Protein AF-A0A9P3U9R2-F1 (afdb_monomer)

Structure (mmCIF, N/CA/C/O backbone):
data_AF-A0A9P3U9R2-F1
#
_entry.id   AF-A0A9P3U9R2-F1
#
loop_
_atom_site.group_PDB
_atom_site.id
_atom_site.type_symbol
_atom_site.label_atom_id
_atom_site.label_alt_id
_atom_site.label_comp_id
_atom_site.label_asym_id
_atom_site.label_entity_id
_atom_site.label_seq_id
_atom_site.pdbx_PDB_ins_code
_atom_site.Cartn_x
_atom_site.Cartn_y
_atom_site.Cartn_z
_atom_site.occupancy
_atom_site.B_iso_or_equiv
_atom_site.auth_seq_id
_atom_site.auth_comp_id
_atom_site.auth_asym_id
_atom_site.auth_atom_id
_atom_site.pdbx_PDB_model_num
ATOM 1 N N . MET A 1 1 ? 17.833 5.997 -4.198 1.00 39.06 1 MET A N 1
ATOM 2 C CA . MET A 1 1 ? 18.531 4.736 -3.902 1.00 39.06 1 MET A CA 1
ATOM 3 C C . MET A 1 1 ? 17.510 3.962 -3.101 1.00 39.06 1 MET A C 1
ATOM 5 O O . MET A 1 1 ? 17.299 4.318 -1.945 1.00 39.06 1 MET A O 1
ATOM 9 N N . GLY A 1 2 ? 16.739 3.111 -3.784 1.00 45.84 2 GLY A N 1
ATOM 10 C CA . GLY A 1 2 ? 15.852 2.157 -3.125 1.00 45.84 2 GLY A CA 1
ATOM 11 C C . GLY A 1 2 ? 16.730 1.261 -2.265 1.00 45.84 2 GLY A C 1
ATOM 12 O O . GLY A 1 2 ? 17.832 0.895 -2.674 1.00 45.84 2 GLY A O 1
ATOM 13 N N . GLU A 1 3 ? 16.329 1.060 -1.022 1.00 53.34 3 GLU A N 1
ATOM 14 C CA . GLU A 1 3 ? 16.999 0.107 -0.145 1.00 53.34 3 GLU A CA 1
ATOM 15 C C . GLU A 1 3 ? 15.992 -1.016 -0.020 1.00 53.34 3 GLU A C 1
ATOM 17 O O . GLU A 1 3 ? 15.034 -0.827 0.722 1.00 53.34 3 GLU A O 1
ATOM 22 N N . ASP A 1 4 ? 16.189 -2.098 -0.764 1.00 48.97 4 ASP A N 1
ATOM 23 C CA . ASP A 1 4 ? 15.290 -3.243 -0.739 1.00 48.97 4 ASP A CA 1
ATOM 24 C C . ASP A 1 4 ? 15.908 -4.342 0.160 1.00 48.97 4 ASP A C 1
ATOM 26 O O . ASP A 1 4 ? 17.110 -4.634 0.107 1.00 48.97 4 ASP A O 1
ATOM 30 N N . ILE A 1 5 ? 15.117 -4.851 1.113 1.00 52.81 5 ILE A N 1
ATOM 31 C CA . ILE A 1 5 ? 15.446 -5.857 2.163 1.00 52.81 5 ILE A CA 1
ATOM 32 C C . ILE A 1 5 ? 16.443 -5.445 3.274 1.00 52.81 5 ILE A C 1
ATOM 34 O O . ILE A 1 5 ? 16.771 -6.233 4.175 1.00 52.81 5 ILE A O 1
ATOM 38 N N . ALA A 1 6 ? 16.828 -4.177 3.399 1.00 36.84 6 ALA A N 1
ATOM 39 C CA . ALA A 1 6 ? 17.221 -3.726 4.732 1.00 36.84 6 ALA A CA 1
ATOM 40 C C . ALA A 1 6 ? 15.941 -3.655 5.575 1.00 36.84 6 ALA A C 1
ATOM 42 O O . ALA A 1 6 ? 15.067 -2.849 5.287 1.00 36.84 6 ALA A O 1
ATOM 43 N N . LEU A 1 7 ? 15.840 -4.429 6.661 1.00 45.97 7 LEU A N 1
ATOM 44 C CA . LEU A 1 7 ? 14.923 -4.160 7.780 1.00 45.97 7 LEU A CA 1
ATOM 45 C C . LEU A 1 7 ? 15.271 -2.803 8.445 1.00 45.97 7 LEU A C 1
ATOM 47 O O . LEU A 1 7 ? 15.497 -2.706 9.651 1.00 45.97 7 LEU A O 1
ATOM 51 N N . GLY A 1 8 ? 15.360 -1.734 7.656 1.00 38.16 8 GLY A N 1
ATOM 52 C CA . GLY A 1 8 ? 15.330 -0.350 8.061 1.00 38.16 8 GLY A CA 1
ATOM 53 C C . GLY A 1 8 ? 13.891 -0.054 8.421 1.00 38.16 8 GLY A C 1
ATOM 54 O O . GLY A 1 8 ? 13.134 0.472 7.623 1.00 38.16 8 GLY A O 1
ATOM 55 N N . PHE A 1 9 ? 13.545 -0.453 9.636 1.00 40.50 9 PHE A N 1
ATOM 56 C CA . PHE A 1 9 ? 12.264 -0.426 10.339 1.00 40.50 9 PHE A CA 1
ATOM 57 C C . PHE A 1 9 ? 11.358 0.822 10.149 1.00 40.50 9 PHE A C 1
ATOM 59 O O . PHE A 1 9 ? 10.288 0.872 10.741 1.00 40.50 9 PHE A O 1
ATOM 66 N N . ILE A 1 10 ? 11.763 1.872 9.423 1.00 48.00 10 ILE A N 1
ATOM 67 C CA . ILE A 1 10 ? 11.146 3.204 9.417 1.00 48.00 10 ILE A CA 1
ATOM 68 C C . ILE A 1 10 ? 11.494 3.943 8.101 1.00 48.00 10 ILE A C 1
ATOM 70 O O . ILE A 1 10 ? 12.307 4.866 8.110 1.00 48.00 10 ILE A O 1
ATOM 74 N N . ARG A 1 11 ? 10.903 3.582 6.955 1.00 42.94 11 ARG A N 1
ATOM 75 C CA . ARG A 1 11 ? 10.823 4.504 5.791 1.00 42.94 11 ARG A CA 1
ATOM 76 C C . ARG A 1 11 ? 9.403 4.904 5.387 1.00 42.94 11 ARG A C 1
ATOM 78 O O . ARG A 1 11 ? 9.250 5.836 4.612 1.00 42.94 11 ARG A O 1
ATOM 85 N N . HIS A 1 12 ? 8.390 4.335 6.041 1.00 47.28 12 HIS A N 1
ATOM 86 C CA . HIS A 1 12 ? 6.981 4.744 5.915 1.00 47.28 12 HIS A CA 1
ATOM 87 C C . HIS A 1 12 ? 6.347 5.160 7.248 1.00 47.28 12 HIS A C 1
ATOM 89 O O . HIS A 1 12 ? 5.132 5.304 7.349 1.00 47.28 12 HIS A O 1
ATOM 95 N N . HIS A 1 13 ? 7.156 5.434 8.277 1.00 44.00 13 HIS A N 1
ATOM 96 C CA . HIS A 1 13 ? 6.682 6.070 9.520 1.00 44.00 13 HIS A CA 1
ATOM 97 C C . HIS A 1 13 ? 6.033 7.446 9.275 1.00 44.00 13 HIS A C 1
ATOM 99 O O . HIS A 1 13 ? 5.300 7.966 10.117 1.00 44.00 13 HIS A O 1
ATOM 105 N N . ASP A 1 14 ? 6.231 8.006 8.084 1.00 49.09 14 ASP A N 1
ATOM 106 C CA . ASP A 1 14 ? 5.531 9.188 7.601 1.00 49.09 14 ASP A CA 1
ATOM 107 C C . ASP A 1 14 ? 4.019 8.967 7.460 1.00 49.09 14 ASP A C 1
ATOM 109 O O . ASP A 1 14 ? 3.276 9.944 7.461 1.00 49.09 14 ASP A O 1
ATOM 113 N N . LEU A 1 15 ? 3.523 7.723 7.420 1.00 51.19 15 LEU A N 1
ATOM 114 C CA . LEU A 1 15 ? 2.085 7.444 7.404 1.00 51.19 15 LEU A CA 1
ATOM 115 C C . LEU A 1 15 ? 1.389 7.928 8.687 1.00 51.19 15 LEU A C 1
ATOM 117 O O . LEU A 1 15 ? 0.313 8.513 8.590 1.00 51.19 15 LEU A O 1
ATOM 121 N N . CYS A 1 16 ? 2.032 7.816 9.858 1.00 53.75 16 CYS A N 1
ATOM 122 C CA . CYS A 1 16 ? 1.498 8.381 11.107 1.00 53.75 16 CYS A CA 1
ATOM 123 C C . CYS A 1 16 ? 1.478 9.923 11.072 1.00 53.75 16 CYS A C 1
ATOM 125 O O . CYS A 1 16 ? 0.570 10.554 11.603 1.00 53.75 16 CYS A O 1
ATOM 127 N N . CYS A 1 17 ? 2.459 10.548 10.409 1.00 52.47 17 CYS A N 1
ATOM 128 C CA . CYS A 1 17 ? 2.532 12.006 10.272 1.00 52.47 17 CYS A CA 1
ATOM 129 C C . CYS A 1 17 ? 1.585 12.555 9.185 1.00 52.47 17 CYS A C 1
ATOM 131 O O . CYS A 1 17 ? 1.119 13.689 9.291 1.00 52.47 17 CYS A O 1
ATOM 133 N N . LYS A 1 18 ? 1.289 11.759 8.150 1.00 50.59 18 LYS A N 1
ATOM 134 C CA . LYS A 1 18 ? 0.509 12.156 6.968 1.00 50.59 18 LYS A CA 1
ATOM 135 C C . LYS A 1 18 ? -0.987 11.855 7.098 1.00 50.59 18 LYS A C 1
ATOM 137 O O . LYS A 1 18 ? -1.782 12.645 6.597 1.00 50.59 18 LYS A O 1
ATOM 142 N N . TYR A 1 19 ? -1.366 10.769 7.777 1.00 51.62 19 TYR A N 1
ATOM 143 C CA . TYR A 1 19 ? -2.766 10.342 7.940 1.00 51.62 19 TYR A CA 1
ATOM 144 C C . TYR A 1 19 ? -3.309 10.498 9.376 1.00 51.62 19 TYR A C 1
ATOM 146 O O . TYR A 1 19 ? -4.495 10.281 9.606 1.00 51.62 19 TYR A O 1
ATOM 154 N N . GLY A 1 20 ? -2.485 10.978 10.317 1.00 54.88 20 GLY A N 1
ATOM 155 C CA . GLY A 1 20 ? -2.878 11.239 11.705 1.00 54.88 20 GLY A CA 1
ATOM 156 C C . GLY A 1 20 ? -2.807 10.005 12.610 1.00 54.88 20 GLY A C 1
ATOM 157 O O . GLY A 1 20 ? -2.472 8.906 12.175 1.00 54.88 20 GLY A O 1
ATOM 158 N N . ASP A 1 21 ? -3.128 10.194 13.893 1.00 59.56 21 ASP A N 1
ATOM 159 C CA . ASP A 1 21 ? -3.083 9.132 14.915 1.00 59.56 21 ASP A CA 1
ATOM 160 C C . ASP A 1 21 ? -4.250 8.126 14.795 1.00 59.56 21 ASP A C 1
ATOM 162 O O . ASP A 1 21 ? -4.319 7.145 15.541 1.00 59.56 21 ASP A O 1
ATOM 166 N N . HIS A 1 22 ? -5.179 8.362 13.863 1.00 73.00 22 HIS A N 1
ATOM 167 C CA . HIS A 1 22 ? -6.386 7.564 13.676 1.00 73.00 22 HIS A CA 1
ATOM 168 C C . HIS A 1 22 ? -6.174 6.552 12.559 1.00 73.00 22 HIS A C 1
ATOM 170 O O . HIS A 1 22 ? -5.893 6.896 11.414 1.00 73.00 22 HIS A O 1
ATOM 176 N N . SER A 1 23 ? -6.300 5.283 12.916 1.00 77.00 23 SER A N 1
ATOM 177 C CA . SER A 1 23 ? -6.051 4.159 12.023 1.00 77.00 23 SER A CA 1
ATOM 178 C C . SER A 1 23 ? -7.174 3.141 12.163 1.00 77.00 23 SER A C 1
ATOM 180 O O . SER A 1 23 ? -7.787 3.073 13.237 1.00 77.00 23 SER A O 1
ATOM 182 N N . PRO A 1 24 ? -7.459 2.352 11.116 1.00 81.38 24 PRO A N 1
ATOM 183 C CA . PRO A 1 24 ? -8.604 1.455 11.129 1.00 81.38 24 PRO A CA 1
ATOM 184 C C . PRO A 1 24 ? -8.628 0.452 12.288 1.00 81.38 24 PRO A C 1
ATOM 186 O O . PRO A 1 24 ? -9.710 0.062 12.725 1.00 81.38 24 PRO A O 1
ATOM 189 N N . ASN A 1 25 ? -7.459 0.062 12.808 1.00 84.19 25 ASN A N 1
ATOM 190 C CA . ASN A 1 25 ? -7.339 -0.905 13.901 1.00 84.19 25 ASN A CA 1
ATOM 191 C C . ASN A 1 25 ? -6.793 -0.282 15.201 1.00 84.19 25 ASN A C 1
ATOM 193 O O . ASN A 1 25 ? -6.426 -1.003 16.130 1.00 84.19 25 ASN A O 1
ATOM 197 N N . GLY A 1 26 ? -6.725 1.053 15.290 1.00 79.69 26 GLY A N 1
ATOM 198 C CA . GLY A 1 26 ? -6.237 1.771 16.475 1.00 79.69 26 GLY A CA 1
ATOM 199 C C . GLY A 1 26 ? -4.737 1.599 16.750 1.00 79.69 26 GLY A C 1
ATOM 200 O O . GLY A 1 26 ? -4.266 1.915 17.843 1.00 79.69 26 GLY A O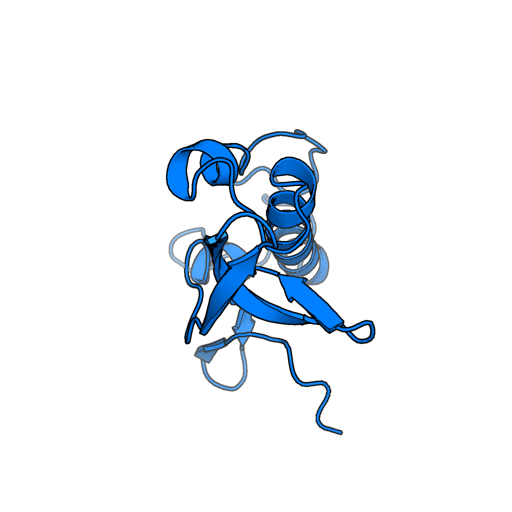 1
ATOM 201 N N . MET A 1 27 ? -3.978 1.088 15.777 1.00 80.69 27 MET A N 1
ATOM 202 C CA . MET A 1 27 ? -2.537 0.853 15.864 1.00 80.69 27 MET A CA 1
ATOM 203 C C . MET A 1 27 ? -1.843 1.429 14.620 1.00 80.69 27 MET A C 1
ATOM 205 O O . MET A 1 27 ? -1.414 0.666 13.752 1.00 80.69 27 MET A O 1
ATOM 209 N N . PRO A 1 28 ? -1.672 2.762 14.524 1.00 76.25 28 PRO A N 1
ATOM 210 C CA . PRO A 1 28 ? -1.235 3.420 13.288 1.00 76.25 28 PRO A CA 1
ATOM 211 C C . PRO A 1 28 ? 0.128 2.929 12.790 1.00 76.25 28 PRO A C 1
ATOM 213 O O . PRO A 1 28 ? 0.339 2.785 11.587 1.00 76.25 28 PRO A O 1
ATOM 216 N N . GLY A 1 29 ? 1.046 2.598 13.703 1.00 74.94 29 GLY A N 1
ATOM 217 C CA . GLY A 1 29 ? 2.339 2.006 13.351 1.00 74.94 29 GLY A CA 1
ATOM 218 C C . GLY A 1 29 ? 2.228 0.625 12.696 1.00 74.94 29 GLY A C 1
ATOM 219 O O . GLY A 1 29 ? 2.979 0.326 11.781 1.00 74.94 29 GLY A O 1
ATOM 220 N N . ILE A 1 30 ? 1.284 -0.213 13.126 1.00 78.94 30 ILE A N 1
ATOM 221 C CA . ILE A 1 30 ? 1.097 -1.551 12.546 1.00 78.94 30 ILE A CA 1
ATOM 222 C C . ILE A 1 30 ? 0.319 -1.455 11.232 1.00 78.94 30 ILE A C 1
ATOM 224 O O . ILE A 1 30 ? 0.710 -2.077 10.247 1.00 78.94 30 ILE A O 1
ATOM 228 N N . ASP A 1 31 ? -0.729 -0.632 11.195 1.00 79.94 31 ASP A N 1
ATOM 229 C CA . ASP A 1 31 ? -1.557 -0.447 10.000 1.00 79.94 31 ASP A CA 1
ATOM 230 C C . ASP A 1 31 ? -0.737 0.116 8.828 1.00 79.94 31 ASP A C 1
ATOM 232 O O . ASP A 1 31 ? -0.901 -0.318 7.690 1.00 79.94 31 ASP A O 1
ATOM 236 N N . SER A 1 32 ? 0.213 1.013 9.114 1.00 76.25 32 SER A N 1
ATOM 237 C CA . SER A 1 32 ? 1.165 1.535 8.123 1.00 76.25 32 SER A CA 1
ATOM 238 C C . SER A 1 32 ? 2.189 0.501 7.657 1.00 76.25 32 SER A C 1
ATOM 240 O O . SER A 1 32 ? 2.480 0.423 6.463 1.00 76.25 32 SER A O 1
ATOM 242 N N . MET A 1 33 ? 2.704 -0.328 8.571 1.00 80.00 33 MET A N 1
ATOM 243 C CA . MET A 1 33 ? 3.674 -1.372 8.231 1.00 80.00 33 MET A CA 1
ATOM 244 C C . MET A 1 33 ? 3.124 -2.389 7.233 1.00 80.00 33 MET A C 1
ATOM 246 O O . MET A 1 33 ? 3.899 -2.929 6.452 1.00 80.00 33 MET A O 1
ATOM 250 N N . ILE A 1 34 ? 1.817 -2.660 7.235 1.00 83.81 34 ILE A N 1
ATOM 251 C CA . ILE A 1 34 ? 1.219 -3.631 6.309 1.00 83.81 34 ILE A CA 1
ATOM 252 C C . ILE A 1 34 ? 1.380 -3.175 4.857 1.00 83.81 34 ILE A C 1
ATOM 254 O O . ILE A 1 34 ? 1.761 -3.985 4.014 1.00 83.81 34 ILE A O 1
ATOM 258 N N . SER A 1 35 ? 1.166 -1.885 4.579 1.00 81.75 35 SER A N 1
ATOM 259 C CA . SER A 1 35 ? 1.400 -1.319 3.247 1.00 81.75 35 SER A CA 1
ATOM 260 C C . SER A 1 35 ? 2.862 -1.464 2.832 1.00 81.75 35 SER A C 1
ATOM 262 O O . SER A 1 35 ? 3.147 -1.938 1.738 1.00 81.75 35 SER A O 1
ATOM 264 N N . THR A 1 36 ? 3.789 -1.103 3.721 1.00 81.19 36 THR A N 1
ATOM 265 C CA . THR A 1 36 ? 5.230 -1.177 3.448 1.00 81.19 36 THR A CA 1
ATOM 266 C C . THR A 1 36 ? 5.687 -2.609 3.227 1.00 81.19 36 THR A C 1
ATOM 268 O O . THR A 1 36 ? 6.372 -2.894 2.263 1.00 81.19 36 THR A O 1
ATOM 271 N N . ILE A 1 37 ? 5.267 -3.553 4.068 1.00 82.50 37 ILE A N 1
ATOM 272 C CA . ILE A 1 37 ? 5.619 -4.964 3.885 1.00 82.50 37 ILE A CA 1
ATOM 273 C C . ILE A 1 37 ? 5.073 -5.482 2.547 1.00 82.50 37 ILE A C 1
ATOM 275 O O . ILE A 1 37 ? 5.758 -6.241 1.870 1.00 82.50 37 ILE A O 1
ATOM 279 N N . GLY A 1 38 ? 3.863 -5.070 2.151 1.00 82.88 38 GLY A N 1
ATOM 280 C CA . GLY A 1 38 ? 3.293 -5.421 0.849 1.00 82.88 38 GLY A CA 1
ATOM 281 C C . GLY A 1 38 ? 4.114 -4.900 -0.333 1.00 82.88 38 GLY A C 1
ATOM 282 O O . GLY A 1 38 ? 4.317 -5.645 -1.290 1.00 82.88 38 GLY A O 1
ATOM 283 N N . HIS A 1 39 ? 4.605 -3.663 -0.236 1.00 83.81 39 HIS A N 1
ATOM 284 C CA . HIS A 1 39 ? 5.498 -3.036 -1.212 1.00 83.81 39 HIS A CA 1
ATOM 285 C C . HIS A 1 39 ? 6.801 -3.833 -1.363 1.00 83.81 39 HIS A C 1
ATOM 287 O O . HIS A 1 39 ? 7.077 -4.380 -2.424 1.00 83.81 39 HIS A O 1
ATOM 293 N N . GLU A 1 40 ? 7.533 -4.021 -0.269 1.00 80.75 40 GLU A N 1
ATOM 294 C CA . GLU A 1 40 ? 8.861 -4.654 -0.280 1.00 80.75 40 GLU A CA 1
ATOM 295 C C . GLU A 1 40 ? 8.776 -6.143 -0.677 1.00 80.75 40 GLU A C 1
ATOM 297 O O . GLU A 1 40 ? 9.662 -6.689 -1.326 1.00 80.75 40 GLU A O 1
ATOM 302 N N . ILE A 1 41 ? 7.679 -6.841 -0.340 1.00 81.94 41 ILE A N 1
ATOM 303 C CA . ILE A 1 41 ? 7.452 -8.214 -0.825 1.00 81.94 41 ILE A CA 1
ATOM 304 C C . ILE A 1 41 ? 7.288 -8.241 -2.349 1.00 81.94 41 ILE A C 1
ATOM 306 O O . ILE A 1 41 ? 7.722 -9.205 -2.984 1.00 81.94 41 ILE A O 1
ATOM 310 N N . ALA A 1 42 ? 6.638 -7.235 -2.940 1.00 79.50 42 ALA A N 1
ATOM 311 C CA . ALA A 1 42 ? 6.438 -7.180 -4.382 1.00 79.50 42 ALA A CA 1
ATOM 312 C C . ALA A 1 42 ? 7.759 -6.943 -5.131 1.00 79.50 42 ALA A C 1
ATOM 314 O O . ALA A 1 42 ? 7.955 -7.564 -6.180 1.00 79.50 42 ALA A O 1
ATOM 315 N N . GLU A 1 43 ? 8.663 -6.136 -4.579 1.00 77.38 43 GLU A N 1
ATOM 316 C CA . GLU A 1 43 ? 10.004 -5.886 -5.131 1.00 77.38 43 GLU A CA 1
ATOM 317 C C . GLU A 1 43 ? 10.883 -7.133 -4.991 1.00 77.38 43 GLU A C 1
ATOM 319 O O . GLU A 1 43 ? 11.287 -7.731 -6.000 1.00 77.38 43 GLU A O 1
ATOM 324 N N . ALA A 1 44 ? 10.971 -7.672 -3.770 1.00 77.50 44 ALA A N 1
ATOM 325 C CA . ALA A 1 44 ? 11.701 -8.898 -3.459 1.00 77.50 44 ALA A CA 1
ATOM 326 C C . ALA A 1 44 ? 11.252 -10.125 -4.274 1.00 77.50 44 ALA A C 1
ATOM 328 O O . ALA A 1 44 ? 12.051 -11.030 -4.538 1.00 77.50 44 ALA A O 1
ATOM 329 N N . ALA A 1 45 ? 9.972 -10.203 -4.659 1.00 78.69 45 ALA A N 1
ATOM 330 C CA . ALA A 1 45 ? 9.453 -11.289 -5.488 1.00 78.69 45 ALA A CA 1
ATOM 331 C C . ALA A 1 45 ? 9.988 -11.254 -6.929 1.00 78.69 45 ALA A C 1
ATOM 333 O O . ALA A 1 45 ? 10.000 -12.296 -7.593 1.00 78.69 45 ALA A O 1
ATOM 334 N N . THR A 1 46 ? 10.404 -10.084 -7.419 1.00 71.88 46 THR A N 1
ATOM 335 C CA . THR A 1 46 ? 10.972 -9.932 -8.764 1.00 71.88 46 THR A CA 1
ATOM 336 C C . THR A 1 46 ? 12.482 -10.117 -8.763 1.00 71.88 46 THR A C 1
ATOM 338 O O . THR A 1 46 ? 12.979 -10.937 -9.537 1.00 71.88 46 THR A O 1
ATOM 341 N N . ASP A 1 47 ? 13.192 -9.428 -7.873 1.00 65.81 47 ASP A N 1
ATOM 342 C CA . ASP A 1 47 ? 14.605 -9.638 -7.568 1.00 65.81 47 ASP A CA 1
ATOM 343 C C . ASP A 1 47 ? 14.946 -8.848 -6.289 1.00 65.81 47 ASP A C 1
ATOM 345 O O . ASP A 1 47 ? 14.740 -7.643 -6.268 1.00 65.81 47 ASP A O 1
ATOM 349 N N . PRO A 1 48 ? 15.459 -9.494 -5.231 1.00 63.66 48 PRO A N 1
ATOM 350 C CA . PRO A 1 48 ? 15.757 -8.844 -3.954 1.00 63.66 48 PRO A CA 1
ATOM 351 C C . PRO A 1 48 ? 16.993 -7.921 -3.943 1.00 63.66 48 PRO A C 1
ATOM 353 O O . PRO A 1 48 ? 17.329 -7.390 -2.884 1.00 63.66 48 PRO A O 1
ATOM 356 N N . ASP A 1 49 ? 17.752 -7.809 -5.038 1.00 66.38 49 ASP A N 1
ATOM 357 C CA . ASP A 1 49 ? 18.970 -6.993 -5.111 1.00 66.38 49 ASP A CA 1
ATOM 358 C C . ASP A 1 49 ? 18.780 -5.800 -6.057 1.00 66.38 49 ASP A C 1
ATOM 360 O O . ASP A 1 49 ? 18.751 -5.958 -7.273 1.00 66.38 49 ASP A O 1
ATOM 364 N N . THR A 1 50 ? 18.779 -4.581 -5.513 1.00 60.50 50 THR A N 1
ATOM 365 C CA . THR A 1 50 ? 18.601 -3.326 -6.275 1.00 60.50 50 THR A CA 1
ATOM 366 C C . THR A 1 50 ? 19.669 -3.078 -7.350 1.00 60.50 50 THR A C 1
ATOM 368 O O . THR A 1 50 ? 19.510 -2.216 -8.218 1.00 60.50 50 THR A O 1
ATOM 371 N N . SER A 1 51 ? 20.788 -3.811 -7.315 1.00 61.34 51 SER A N 1
ATOM 372 C CA . SER A 1 51 ? 21.854 -3.733 -8.316 1.00 61.34 51 SER A CA 1
ATOM 373 C C . SER A 1 51 ? 21.671 -4.696 -9.494 1.00 61.34 51 SER A C 1
ATOM 375 O O . SER A 1 51 ? 22.218 -4.436 -10.572 1.00 61.34 51 SER A O 1
ATOM 377 N N . SER A 1 52 ? 20.900 -5.774 -9.316 1.00 65.69 52 SER A N 1
ATOM 378 C CA . SER A 1 52 ? 20.524 -6.718 -10.380 1.00 65.69 52 SER A CA 1
ATOM 379 C C . SER A 1 52 ? 19.036 -6.727 -10.709 1.00 65.69 52 SER A C 1
ATOM 381 O O . SER A 1 52 ? 18.650 -7.365 -11.692 1.00 65.69 52 SER A O 1
ATOM 383 N N . GLY A 1 53 ? 18.238 -6.007 -9.925 1.00 65.38 53 GLY A N 1
ATOM 384 C CA . GLY A 1 53 ? 16.802 -6.139 -9.919 1.00 65.38 53 GLY A CA 1
ATOM 385 C C . GLY A 1 53 ? 16.103 -5.622 -11.154 1.00 65.38 53 GLY A C 1
ATOM 386 O O . GLY A 1 53 ? 16.681 -4.955 -12.024 1.00 65.38 53 GLY A O 1
ATOM 387 N N . TRP A 1 54 ? 14.829 -5.996 -11.271 1.00 70.12 54 TRP A N 1
ATOM 388 C CA . TRP A 1 54 ? 14.016 -5.525 -12.376 1.00 70.12 54 TRP A CA 1
ATOM 389 C C . TRP A 1 54 ? 13.689 -4.050 -12.160 1.00 70.12 54 TRP A C 1
ATOM 391 O O . TRP A 1 54 ? 12.821 -3.690 -11.374 1.00 70.12 54 TRP A O 1
ATOM 401 N N . LEU A 1 55 ? 14.389 -3.198 -12.902 1.00 74.56 55 LEU A N 1
ATOM 402 C CA . LEU A 1 55 ? 14.194 -1.759 -12.874 1.00 74.56 55 LEU A CA 1
ATOM 403 C C . LEU A 1 55 ? 13.521 -1.286 -14.157 1.00 74.56 55 LEU A C 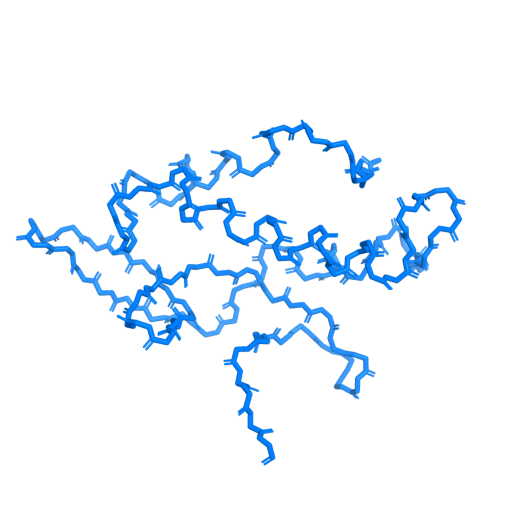1
ATOM 405 O O . LEU A 1 55 ? 13.848 -1.714 -15.271 1.00 74.56 55 LEU A O 1
ATOM 409 N N . THR A 1 56 ? 12.614 -0.329 -14.007 1.00 72.88 56 THR A N 1
ATOM 410 C CA . THR A 1 56 ? 12.132 0.474 -15.130 1.00 72.88 56 THR A CA 1
ATOM 411 C C . THR A 1 56 ? 13.249 1.337 -15.717 1.00 72.88 56 THR A C 1
ATOM 413 O O . THR A 1 56 ? 14.309 1.525 -15.118 1.00 72.88 56 THR A O 1
ATOM 416 N N . SER A 1 57 ? 13.016 1.917 -16.900 1.00 75.56 57 SER A N 1
ATOM 417 C CA . SER A 1 57 ? 13.983 2.824 -17.540 1.00 75.56 57 SER A CA 1
ATOM 418 C C . SER A 1 57 ? 14.351 4.035 -16.681 1.00 75.56 57 SER A C 1
ATOM 420 O O . SER A 1 57 ? 15.426 4.602 -16.866 1.00 75.56 57 SER A O 1
ATOM 422 N N . ASP A 1 58 ? 13.468 4.408 -15.754 1.00 76.31 58 ASP A N 1
ATOM 423 C CA . ASP A 1 58 ? 13.644 5.531 -14.836 1.00 76.31 58 ASP A CA 1
ATOM 424 C C . ASP A 1 58 ? 14.280 5.106 -13.497 1.00 76.31 58 ASP A C 1
ATOM 426 O O . ASP A 1 58 ? 14.518 5.948 -12.633 1.00 76.31 58 ASP A O 1
ATOM 430 N N . GLY A 1 59 ? 14.615 3.818 -13.342 1.00 73.88 59 GLY A N 1
ATOM 431 C CA . GLY A 1 59 ? 15.320 3.274 -12.181 1.00 73.88 59 GLY A CA 1
ATOM 432 C C . GLY A 1 59 ? 14.436 2.953 -10.975 1.00 73.88 59 GLY A C 1
ATOM 433 O O . GLY A 1 59 ? 14.972 2.845 -9.879 1.00 73.88 59 GLY A O 1
ATOM 434 N N . ALA A 1 60 ? 13.120 2.841 -11.170 1.00 76.12 60 ALA A N 1
ATOM 435 C CA . ALA A 1 60 ? 12.162 2.407 -10.149 1.00 76.12 60 ALA A CA 1
ATOM 436 C C . ALA A 1 60 ? 11.891 0.899 -10.251 1.00 76.12 60 ALA A C 1
ATOM 438 O O . ALA A 1 60 ? 11.771 0.389 -11.375 1.00 76.12 60 ALA A O 1
ATOM 439 N N . GLU A 1 61 ? 11.757 0.229 -9.108 1.00 76.56 61 GLU A N 1
ATOM 440 C CA . GLU A 1 61 ? 11.294 -1.161 -9.001 1.00 76.56 61 GLU A CA 1
ATOM 441 C C . GLU A 1 61 ? 9.774 -1.246 -9.226 1.00 76.56 61 GLU A C 1
ATOM 443 O O . GLU A 1 61 ? 9.093 -0.250 -9.491 1.00 76.56 61 GLU A O 1
ATOM 448 N N . ASN A 1 62 ? 9.215 -2.454 -9.252 1.00 77.81 62 ASN A N 1
ATOM 449 C CA . ASN A 1 62 ? 7.805 -2.643 -9.599 1.00 77.81 62 ASN A CA 1
ATOM 450 C C . ASN A 1 62 ? 6.839 -2.027 -8.570 1.00 77.81 62 ASN A C 1
ATOM 452 O O . ASN A 1 62 ? 5.809 -1.492 -8.987 1.00 77.81 62 ASN A O 1
ATOM 456 N N . ALA A 1 63 ? 7.126 -2.092 -7.266 1.00 79.19 63 ALA A N 1
ATOM 457 C CA . ALA A 1 63 ? 6.255 -1.506 -6.246 1.00 79.19 63 ALA A CA 1
ATOM 458 C C . ALA A 1 63 ? 6.433 0.017 -6.154 1.00 79.19 63 ALA A C 1
ATOM 460 O O . ALA A 1 63 ? 5.438 0.738 -6.034 1.00 79.19 63 ALA A O 1
ATOM 461 N N . ASP A 1 64 ? 7.653 0.525 -6.346 1.00 82.38 64 ASP A N 1
ATOM 462 C CA . ASP A 1 64 ? 7.952 1.954 -6.513 1.00 82.38 64 ASP A CA 1
ATOM 463 C C . ASP A 1 64 ? 7.067 2.669 -7.550 1.00 82.38 64 ASP A C 1
ATOM 465 O O . ASP A 1 64 ? 6.655 3.815 -7.338 1.00 82.38 64 ASP A O 1
ATOM 469 N N . LEU A 1 65 ? 6.715 2.010 -8.661 1.00 83.94 65 LEU A N 1
ATOM 470 C CA . LEU A 1 65 ? 5.824 2.588 -9.682 1.00 83.94 65 LEU A CA 1
ATOM 471 C C . LEU A 1 65 ? 4.453 2.996 -9.131 1.00 83.94 65 LEU A C 1
ATOM 473 O O . LEU A 1 65 ? 3.795 3.880 -9.687 1.00 83.94 65 LEU A O 1
ATOM 477 N N . CYS A 1 66 ? 4.024 2.346 -8.053 1.00 87.12 66 CYS A N 1
ATOM 478 C CA . CYS A 1 66 ? 2.720 2.518 -7.434 1.00 87.12 66 CYS A CA 1
ATOM 479 C C . CYS A 1 66 ? 2.796 3.030 -5.994 1.00 87.12 66 CYS A C 1
ATOM 481 O O . CYS A 1 66 ? 1.755 3.184 -5.349 1.00 87.12 66 CYS A O 1
ATOM 483 N N . ALA A 1 67 ? 3.996 3.376 -5.520 1.00 83.19 67 ALA A N 1
ATOM 484 C CA . ALA A 1 67 ? 4.196 3.990 -4.219 1.00 83.19 67 ALA A CA 1
ATOM 485 C C . ALA A 1 67 ? 3.253 5.189 -4.038 1.00 83.19 67 ALA A C 1
ATOM 487 O O . ALA A 1 67 ? 3.087 6.031 -4.930 1.00 83.19 67 ALA A O 1
ATOM 488 N N . TRP A 1 68 ? 2.625 5.265 -2.865 1.00 80.75 68 TRP A N 1
ATOM 489 C CA . TRP A 1 68 ? 1.654 6.290 -2.481 1.00 80.75 68 TRP A CA 1
ATOM 490 C C . TRP A 1 68 ? 0.359 6.348 -3.309 1.00 80.75 68 TRP A C 1
ATOM 492 O O . TRP A 1 68 ? -0.403 7.310 -3.168 1.00 80.75 68 TRP A O 1
ATOM 502 N N . GLN A 1 69 ? 0.080 5.355 -4.158 1.00 86.38 69 GLN A N 1
ATOM 503 C CA . GLN A 1 69 ? -1.178 5.257 -4.898 1.00 86.38 69 GLN A CA 1
ATOM 504 C C . GLN A 1 69 ? -2.137 4.312 -4.175 1.00 86.38 69 GLN A C 1
ATOM 506 O O . GLN A 1 69 ? -1.873 3.124 -4.075 1.00 86.38 69 GLN A O 1
ATOM 511 N N . TYR A 1 70 ? -3.272 4.825 -3.698 1.00 85.88 70 TYR A N 1
ATOM 512 C CA . TYR A 1 70 ? -4.224 4.053 -2.879 1.00 85.88 70 TYR A CA 1
ATOM 513 C C . TYR A 1 70 ? -5.524 3.687 -3.610 1.00 85.88 70 TYR A C 1
ATOM 515 O O . TYR A 1 70 ? -6.415 3.093 -3.010 1.00 85.88 70 TYR A O 1
ATOM 523 N N . GLY A 1 71 ? -5.640 4.010 -4.902 1.00 86.75 71 GLY A N 1
ATOM 524 C CA . GLY A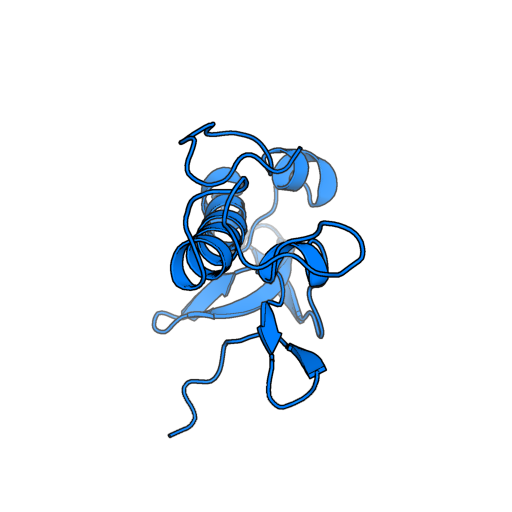 1 71 ? -6.844 3.723 -5.686 1.00 86.75 71 GLY A CA 1
ATOM 525 C C . GLY A 1 71 ? -8.112 4.325 -5.070 1.00 86.75 71 GLY A C 1
ATOM 526 O O . GLY A 1 71 ? -8.089 5.445 -4.554 1.00 86.75 71 GLY A O 1
ATOM 527 N N . ASP A 1 72 ? -9.213 3.575 -5.138 1.00 89.38 72 ASP A N 1
ATOM 528 C CA . ASP A 1 72 ? -10.472 3.948 -4.497 1.00 89.38 72 ASP A CA 1
ATOM 529 C C . ASP A 1 72 ? -10.398 3.718 -2.984 1.00 89.38 72 ASP A C 1
ATOM 531 O O . ASP A 1 72 ? -10.132 2.616 -2.504 1.00 89.38 72 ASP A O 1
ATOM 535 N N . VAL A 1 73 ? -10.680 4.777 -2.230 1.00 88.06 73 VAL A N 1
ATOM 536 C CA . VAL A 1 73 ? -10.606 4.796 -0.771 1.00 88.06 73 VAL A CA 1
ATOM 537 C C . VAL A 1 73 ? -12.005 4.939 -0.181 1.00 88.06 73 VAL A C 1
ATOM 539 O O . VAL A 1 73 ? -12.808 5.764 -0.615 1.00 88.06 73 VAL A O 1
ATOM 542 N N . SER A 1 74 ? -12.286 4.133 0.837 1.00 90.94 74 SER A N 1
ATOM 543 C CA . SER A 1 74 ? -13.454 4.249 1.707 1.00 90.94 74 SER A CA 1
ATOM 544 C C . SER A 1 74 ? -13.067 4.896 3.034 1.00 90.94 74 SER A C 1
ATOM 546 O O . SER A 1 74 ? -11.929 4.786 3.477 1.00 90.94 74 SER A O 1
ATOM 548 N N . GLN A 1 75 ? -14.031 5.534 3.691 1.00 90.62 75 GLN A N 1
ATOM 549 C CA . GLN A 1 75 ? -13.854 6.127 5.015 1.00 90.62 75 GLN A CA 1
ATOM 550 C C . GLN A 1 75 ? -14.805 5.465 6.010 1.00 90.62 75 GLN A C 1
ATOM 552 O O . GLN A 1 75 ? -15.950 5.155 5.671 1.00 90.62 75 GLN A O 1
ATOM 557 N N . ASP A 1 76 ? -14.337 5.248 7.232 1.00 90.88 76 ASP A N 1
ATOM 558 C CA . ASP A 1 76 ? -15.171 4.854 8.368 1.00 90.88 76 ASP A CA 1
ATOM 559 C C . ASP A 1 76 ? -14.724 5.622 9.620 1.00 90.88 76 ASP A C 1
ATOM 561 O O . ASP A 1 76 ? -13.864 6.504 9.554 1.00 90.88 76 ASP A O 1
ATOM 565 N N . SER A 1 77 ? -15.349 5.347 10.757 1.00 88.62 77 SER A N 1
ATOM 566 C CA . SER A 1 77 ? -15.033 5.958 12.042 1.00 88.62 77 SER A CA 1
ATOM 567 C C . SER A 1 77 ? -14.764 4.909 13.113 1.00 88.62 77 SER A C 1
ATOM 569 O O . SER A 1 77 ? -15.295 3.797 13.076 1.00 88.62 77 SER A O 1
ATOM 571 N N . ASP A 1 78 ? -13.922 5.259 14.081 1.00 81.75 78 ASP A N 1
ATOM 572 C CA . ASP A 1 78 ? -13.730 4.466 15.291 1.00 81.75 78 ASP A CA 1
ATOM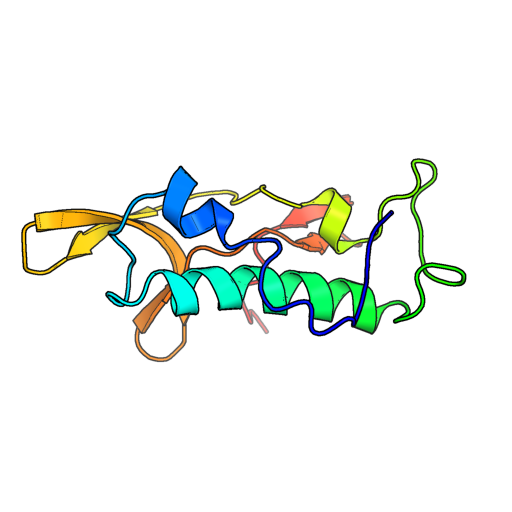 573 C C . ASP A 1 78 ? -14.878 4.684 16.300 1.00 81.75 78 ASP A C 1
ATOM 575 O O . ASP A 1 78 ? -15.815 5.457 16.073 1.00 81.75 78 ASP A O 1
ATOM 579 N N . GLY A 1 79 ? -14.825 3.977 17.434 1.00 81.44 79 GLY A N 1
ATOM 580 C CA . GLY A 1 79 ? -15.832 4.092 18.495 1.00 81.44 79 GLY A CA 1
ATOM 581 C C . GLY A 1 79 ? -15.878 5.461 19.189 1.00 81.44 79 GLY A C 1
ATOM 582 O O . GLY A 1 79 ? -16.874 5.762 19.847 1.00 81.44 79 GLY A O 1
ATOM 583 N N . ASP A 1 80 ? -14.839 6.281 19.017 1.00 83.00 80 ASP A N 1
ATOM 584 C CA . ASP A 1 80 ? -14.719 7.632 19.568 1.00 83.00 80 ASP A CA 1
ATOM 585 C C . ASP A 1 80 ? -15.137 8.714 18.550 1.00 83.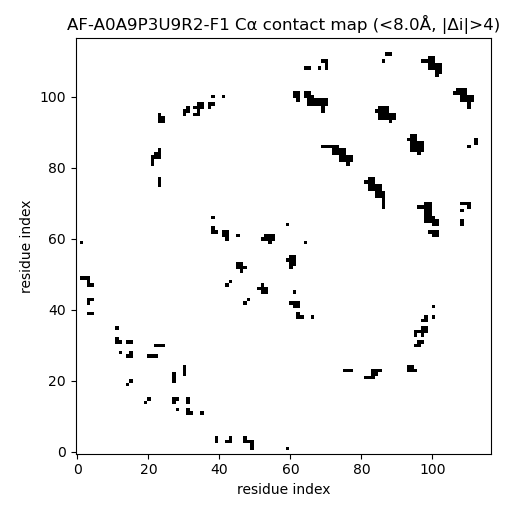00 80 ASP A C 1
ATOM 587 O O . ASP A 1 80 ? -15.207 9.898 18.885 1.00 83.00 80 ASP A O 1
ATOM 591 N N . GLY A 1 81 ? -15.485 8.311 17.322 1.00 83.75 81 GLY A N 1
ATOM 592 C CA . GLY A 1 81 ? -15.938 9.187 16.245 1.00 83.75 81 GLY A CA 1
ATOM 593 C C . GLY A 1 81 ? -14.814 9.790 15.403 1.00 83.75 81 GLY A C 1
ATOM 594 O O . GLY A 1 81 ? -15.090 10.681 14.597 1.00 83.75 81 GLY A O 1
ATOM 595 N N . ASN A 1 82 ? -13.568 9.332 15.557 1.00 82.88 82 ASN A N 1
ATOM 596 C CA . ASN A 1 82 ? -12.485 9.751 14.674 1.00 82.88 82 ASN A CA 1
ATOM 597 C C . ASN A 1 82 ? -12.570 8.988 13.356 1.00 82.88 82 ASN A C 1
ATOM 599 O O . ASN A 1 82 ? -12.773 7.775 13.344 1.00 82.88 82 ASN A O 1
ATOM 603 N N . THR A 1 83 ? -12.394 9.692 12.243 1.00 86.12 83 THR A N 1
ATOM 604 C CA . THR A 1 83 ? -12.448 9.095 10.909 1.00 86.12 83 THR A CA 1
ATOM 605 C C . THR A 1 83 ? -11.09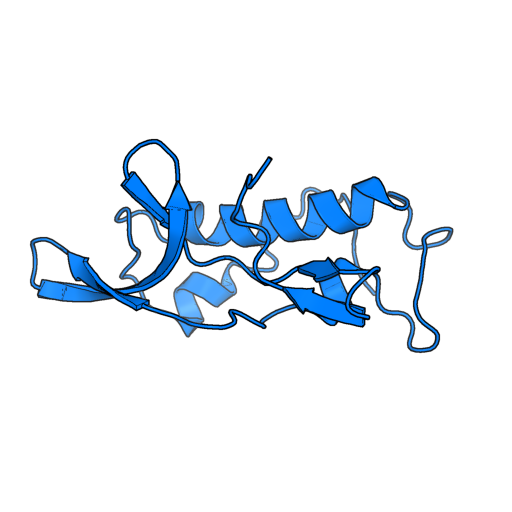9 8.528 10.492 1.00 86.12 83 THR A C 1
ATOM 607 O O . THR A 1 83 ? -10.067 9.150 10.743 1.00 86.12 83 THR A O 1
ATOM 610 N N . TYR A 1 84 ? -11.120 7.404 9.784 1.00 84.25 84 TYR A N 1
ATOM 611 C CA . TYR A 1 84 ? -9.961 6.824 9.117 1.00 84.25 84 TYR A CA 1
ATOM 612 C C . TYR A 1 84 ? -10.343 6.328 7.725 1.00 84.25 84 TYR A C 1
ATOM 614 O O . TYR A 1 84 ? -11.488 5.954 7.458 1.00 84.25 84 TYR A O 1
ATOM 622 N N . ASP A 1 85 ? -9.344 6.276 6.858 1.00 87.12 85 ASP A N 1
ATOM 623 C CA . ASP A 1 85 ? -9.492 5.831 5.485 1.00 87.12 85 ASP A CA 1
ATOM 624 C C . ASP A 1 85 ? -8.963 4.392 5.328 1.00 87.12 85 ASP A C 1
ATOM 626 O O . ASP A 1 85 ? -8.032 3.974 6.021 1.00 87.12 85 ASP A O 1
ATOM 630 N N . TYR A 1 86 ? -9.547 3.620 4.414 1.00 87.81 86 TYR A N 1
ATOM 631 C CA . TYR A 1 86 ? -9.126 2.259 4.077 1.00 87.81 86 TYR A CA 1
ATOM 632 C C . TYR A 1 86 ? -9.501 1.915 2.633 1.00 87.81 86 TYR A C 1
ATOM 634 O O . TYR A 1 86 ? -10.496 2.404 2.102 1.00 87.81 86 TYR A O 1
ATOM 642 N N . ASN A 1 87 ? -8.735 1.035 1.999 1.00 87.88 87 ASN A N 1
ATOM 643 C CA . ASN A 1 87 ? -9.017 0.528 0.650 1.00 87.88 87 ASN A CA 1
ATOM 644 C C . ASN A 1 87 ? -8.989 -1.007 0.568 1.00 87.88 87 ASN A C 1
ATOM 646 O O . ASN A 1 87 ? -9.304 -1.580 -0.471 1.00 87.88 87 ASN A O 1
ATOM 650 N N . MET A 1 88 ? -8.664 -1.679 1.675 1.00 86.94 88 MET A N 1
ATOM 651 C CA . MET A 1 88 ? -8.654 -3.132 1.781 1.00 86.94 88 MET A CA 1
ATOM 652 C C . MET A 1 88 ? -9.365 -3.584 3.057 1.00 86.94 88 MET A C 1
ATOM 654 O O . MET A 1 88 ? -9.232 -2.969 4.117 1.00 86.94 88 MET A O 1
ATOM 658 N N . VAL A 1 89 ? -10.107 -4.689 2.952 1.00 88.19 89 VAL A N 1
ATOM 659 C CA . VAL A 1 89 ? -10.718 -5.389 4.087 1.00 88.19 89 VAL A CA 1
ATOM 660 C C . VAL A 1 89 ? -10.191 -6.820 4.097 1.00 88.19 89 VAL A C 1
ATOM 662 O O . VAL A 1 89 ? -10.426 -7.575 3.158 1.00 88.19 89 VAL A O 1
ATOM 665 N N . GLY A 1 90 ? -9.453 -7.184 5.142 1.00 83.56 90 GLY A N 1
ATOM 666 C CA . GLY A 1 90 ? -8.949 -8.539 5.344 1.00 83.56 90 GLY A CA 1
ATOM 667 C C . GLY A 1 90 ? -10.049 -9.518 5.767 1.00 83.56 90 GLY A C 1
ATOM 668 O O . GLY A 1 90 ? -11.161 -9.125 6.121 1.00 83.56 90 GLY A O 1
ATOM 669 N N . ASN A 1 91 ? -9.719 -10.812 5.791 1.00 81.50 91 ASN A N 1
ATOM 670 C CA . ASN A 1 91 ? -10.683 -11.892 6.054 1.00 81.50 91 ASN A CA 1
ATOM 671 C C . ASN A 1 91 ? -11.440 -11.772 7.388 1.00 81.50 91 ASN A C 1
ATOM 673 O O . ASN A 1 91 ? -12.589 -12.200 7.468 1.00 81.50 91 ASN A O 1
ATOM 677 N N . ASP A 1 92 ? -10.824 -11.178 8.411 1.00 85.75 92 ASP A N 1
ATOM 678 C CA . ASP A 1 92 ? -11.432 -11.002 9.737 1.00 85.75 92 ASP A CA 1
ATOM 679 C C . ASP A 1 92 ? -12.193 -9.669 9.878 1.00 85.75 92 ASP A C 1
ATOM 681 O O . ASP A 1 92 ? -12.576 -9.272 10.977 1.00 85.75 92 ASP A O 1
ATOM 685 N N . GLY A 1 93 ? -12.400 -8.945 8.773 1.00 86.50 93 GLY A N 1
ATOM 686 C CA . GLY A 1 93 ? -13.028 -7.622 8.764 1.00 86.50 93 GLY A CA 1
ATOM 687 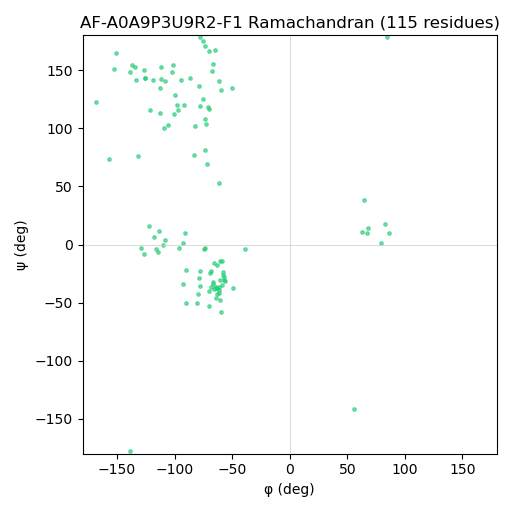C C . GLY A 1 93 ? -12.093 -6.482 9.176 1.00 86.50 93 GLY A C 1
ATOM 688 O O . GLY A 1 93 ? -12.526 -5.331 9.196 1.00 86.50 93 GLY A O 1
ATOM 689 N N . MET A 1 94 ? -10.824 -6.784 9.476 1.00 86.31 94 MET A N 1
ATOM 690 C CA . MET A 1 94 ? -9.792 -5.768 9.691 1.00 86.31 94 MET A CA 1
ATOM 691 C C . MET A 1 94 ? -9.610 -4.939 8.428 1.00 86.31 94 MET A C 1
ATOM 693 O O . MET A 1 94 ? -9.637 -5.465 7.315 1.00 86.31 94 MET A O 1
ATOM 697 N N . ARG A 1 95 ? -9.417 -3.640 8.605 1.00 88.94 95 ARG A N 1
ATOM 698 C CA . ARG A 1 95 ? -9.327 -2.687 7.503 1.00 88.94 95 ARG A CA 1
ATOM 699 C C . ARG A 1 95 ? -7.916 -2.158 7.412 1.00 88.94 95 ARG A C 1
ATOM 701 O O . ARG A 1 95 ? -7.275 -1.941 8.434 1.00 88.94 95 ARG A O 1
ATOM 708 N N . PHE A 1 96 ? -7.446 -1.948 6.195 1.00 85.88 96 PHE A N 1
ATOM 709 C CA . PHE A 1 96 ? -6.094 -1.479 5.951 1.00 85.88 96 PHE A CA 1
ATOM 710 C C . PHE A 1 96 ? -6.093 -0.440 4.846 1.00 85.88 96 PHE A C 1
ATOM 712 O O . PHE A 1 96 ? -6.914 -0.474 3.922 1.00 85.88 96 PHE A O 1
ATOM 719 N N . MET A 1 97 ? -5.147 0.480 4.966 1.00 86.25 97 MET A N 1
ATOM 720 C CA . MET A 1 97 ? -4.757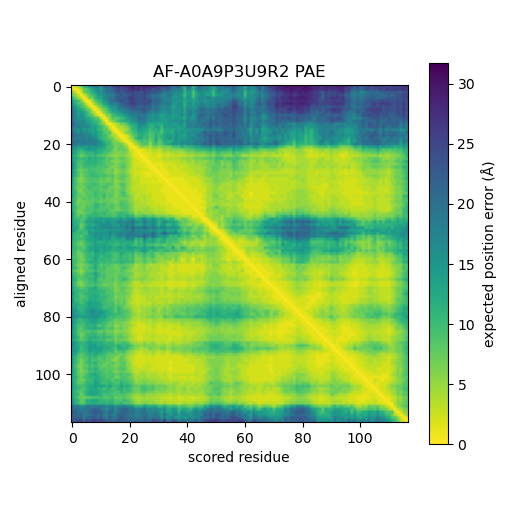 1.355 3.882 1.00 86.25 97 MET A CA 1
ATOM 721 C C . MET A 1 97 ? -3.480 0.787 3.281 1.00 86.25 97 MET A C 1
ATOM 723 O O . MET A 1 97 ? -2.450 0.768 3.952 1.00 86.25 97 MET A O 1
ATOM 727 N N . VAL A 1 98 ? -3.554 0.302 2.046 1.00 86.56 98 VAL A N 1
ATOM 728 C CA . VAL A 1 98 ? -2.408 -0.302 1.362 1.00 86.56 98 VAL A CA 1
ATOM 729 C C . VAL A 1 98 ? -2.160 0.362 0.021 1.00 86.56 98 VAL A C 1
ATOM 731 O O . VAL A 1 98 ? -3.090 0.747 -0.682 1.00 86.56 98 VAL A O 1
ATOM 734 N N . GLU A 1 99 ? -0.899 0.510 -0.343 1.00 87.56 99 GLU A N 1
ATOM 735 C CA . GLU A 1 99 ? -0.525 0.986 -1.668 1.00 87.56 99 GLU A CA 1
ATOM 736 C C . GLU A 1 99 ? -0.895 -0.046 -2.742 1.00 87.56 99 GLU A C 1
ATOM 738 O O . GLU A 1 99 ? -0.940 -1.257 -2.508 1.00 87.56 99 GLU A O 1
ATOM 743 N N . ALA A 1 100 ? -1.206 0.456 -3.931 1.00 87.69 100 ALA A N 1
ATOM 744 C CA . ALA A 1 100 ? -1.388 -0.347 -5.121 1.00 87.69 100 ALA A CA 1
ATOM 745 C C . ALA A 1 100 ? -0.059 -0.983 -5.533 1.00 87.69 100 ALA A C 1
ATOM 747 O O . ALA A 1 100 ? 1.011 -0.442 -5.275 1.00 87.69 100 ALA A O 1
ATOM 748 N N . ASN A 1 101 ? -0.148 -2.099 -6.247 1.00 86.56 101 ASN A N 1
ATOM 749 C CA . ASN A 1 101 ? 1.001 -2.735 -6.877 1.00 86.56 101 ASN A CA 1
ATOM 750 C C . ASN A 1 101 ? 0.889 -2.617 -8.395 1.00 86.56 101 ASN A C 1
ATOM 752 O O . ASN A 1 101 ? -0.213 -2.534 -8.951 1.00 86.56 101 ASN A O 1
ATOM 756 N N . TRP A 1 102 ? 2.038 -2.628 -9.069 1.00 86.25 102 TRP A N 1
ATOM 757 C CA . TRP A 1 102 ? 2.079 -2.626 -10.524 1.00 86.25 102 TRP A CA 1
ATOM 758 C C . TRP A 1 102 ? 1.596 -3.967 -11.076 1.00 86.25 102 TRP A C 1
ATOM 760 O O . TRP A 1 102 ? 2.224 -5.005 -10.860 1.00 86.25 102 TRP A O 1
ATOM 770 N N . ASP A 1 103 ? 0.488 -3.946 -11.816 1.00 85.44 103 ASP A N 1
ATOM 771 C CA . ASP A 1 103 ? -0.004 -5.110 -12.543 1.00 85.44 103 ASP A CA 1
ATOM 772 C C . ASP A 1 103 ? 0.555 -5.123 -13.973 1.00 85.44 103 ASP A C 1
ATOM 774 O O . ASP A 1 103 ? 0.306 -4.226 -14.783 1.00 85.44 103 ASP A O 1
ATOM 778 N N . LEU A 1 104 ? 1.290 -6.186 -14.298 1.00 80.38 104 LEU A N 1
ATOM 779 C CA . LEU A 1 104 ? 1.903 -6.393 -15.610 1.00 80.38 104 LEU A CA 1
ATOM 780 C C . LEU A 1 104 ? 0.877 -6.655 -16.722 1.00 80.38 104 LEU A C 1
ATOM 782 O O . LEU A 1 104 ? 1.199 -6.457 -17.893 1.00 80.38 104 LEU A O 1
ATOM 786 N N . ILE A 1 105 ? -0.331 -7.121 -16.385 1.00 84.00 105 ILE A N 1
ATOM 787 C CA . ILE A 1 105 ? -1.370 -7.441 -17.370 1.00 84.00 105 ILE A CA 1
ATOM 788 C C . ILE A 1 105 ? -2.083 -6.164 -17.814 1.00 84.00 105 ILE A C 1
ATOM 790 O O . ILE A 1 105 ? -2.212 -5.915 -19.014 1.00 84.00 105 ILE A O 1
ATOM 794 N N . SER A 1 106 ? -2.539 -5.350 -16.861 1.00 85.31 106 SER A N 1
ATOM 795 C CA . SER A 1 106 ? -3.176 -4.062 -17.153 1.00 85.31 106 SER A CA 1
ATOM 796 C C . SER A 1 106 ? -2.179 -2.953 -17.493 1.00 85.31 106 SER A C 1
ATOM 798 O O . SER A 1 106 ? -2.561 -1.983 -18.147 1.00 85.31 106 SER A O 1
ATOM 800 N N . GLY A 1 107 ? -0.916 -3.078 -17.070 1.00 87.19 107 GLY A N 1
ATOM 801 C CA . GLY A 1 107 ? 0.084 -2.018 -17.190 1.00 87.19 107 GLY A CA 1
ATOM 802 C C . GLY A 1 107 ? -0.286 -0.790 -16.356 1.00 87.19 107 GLY A C 1
ATOM 803 O O . GLY A 1 107 ? -0.145 0.339 -16.827 1.00 87.19 107 GLY A O 1
ATOM 804 N N . SER A 1 108 ? -0.846 -1.008 -15.163 1.00 88.12 108 SER A N 1
ATOM 805 C CA . SER A 1 108 ? -1.331 0.056 -14.283 1.00 88.12 108 SER A CA 1
ATOM 806 C C . SER A 1 108 ? -1.261 -0.335 -12.804 1.00 88.12 108 SER A C 1
ATOM 808 O O . SER A 1 108 ? -1.120 -1.510 -12.468 1.00 88.12 108 SER A O 1
ATOM 810 N N . CYS A 1 109 ? -1.382 0.655 -11.918 1.00 89.69 109 CYS A N 1
ATOM 811 C CA . CYS A 1 109 ? -1.428 0.439 -10.474 1.00 89.69 109 CYS A CA 1
ATOM 812 C C . CYS A 1 109 ? -2.809 -0.041 -10.037 1.00 89.69 109 CYS A C 1
ATOM 814 O O . CYS A 1 109 ? -3.798 0.669 -10.221 1.00 89.69 109 CYS A O 1
ATOM 816 N N . GLN A 1 110 ? -2.864 -1.234 -9.447 1.00 88.75 110 GLN A N 1
ATOM 817 C CA . GLN A 1 110 ? -4.101 -1.870 -9.002 1.00 88.75 110 GLN A CA 1
ATOM 818 C C . GLN A 1 110 ? -4.015 -2.253 -7.521 1.00 88.75 110 GLN A C 1
ATOM 820 O O . GLN A 1 110 ? -2.966 -2.680 -7.030 1.00 88.75 110 GLN A O 1
ATOM 825 N N . ILE A 1 111 ? -5.136 -2.125 -6.806 1.00 86.06 111 ILE A N 1
ATOM 826 C CA . ILE A 1 111 ? -5.258 -2.670 -5.451 1.00 86.06 111 ILE A CA 1
ATOM 827 C C . ILE A 1 111 ? -5.388 -4.184 -5.574 1.00 86.06 111 ILE A C 1
ATOM 829 O O . ILE A 1 111 ? -6.415 -4.698 -6.010 1.00 86.06 111 ILE A O 1
ATOM 833 N N . GLN A 1 112 ? -4.335 -4.902 -5.190 1.00 69.31 112 GLN A N 1
ATOM 834 C CA . GLN A 1 112 ? -4.312 -6.362 -5.221 1.00 69.31 112 GLN A CA 1
ATOM 835 C C . GLN A 1 112 ? -4.979 -6.906 -3.957 1.00 69.31 112 GLN A C 1
ATOM 837 O O . GLN A 1 112 ? -4.321 -7.275 -2.987 1.00 69.31 112 GLN A O 1
ATOM 842 N N . GLY A 1 113 ? -6.311 -6.857 -3.943 1.00 60.09 113 GLY A N 1
ATOM 843 C CA . GLY A 1 113 ? -7.131 -7.233 -2.791 1.00 60.09 113 GLY A CA 1
ATOM 844 C C . GLY A 1 113 ? -8.210 -8.266 -3.085 1.00 60.09 113 GLY A C 1
ATOM 845 O O . GLY A 1 113 ? -8.824 -8.768 -2.146 1.00 60.09 113 GLY A O 1
ATOM 846 N N . ASP A 1 114 ? -8.439 -8.626 -4.346 1.00 53.47 114 ASP A N 1
ATOM 847 C CA . ASP A 1 114 ? -9.428 -9.629 -4.701 1.00 53.47 114 ASP A CA 1
ATOM 848 C C . ASP A 1 114 ? -8.756 -10.946 -5.099 1.00 53.47 114 ASP A C 1
ATOM 850 O O . ASP A 1 114 ? -8.271 -11.153 -6.207 1.00 53.47 114 ASP A O 1
ATOM 854 N N . CYS A 1 115 ? -8.780 -11.916 -4.186 1.00 47.25 115 CYS A N 1
ATOM 855 C CA . CYS A 1 115 ? -8.676 -13.317 -4.589 1.00 47.25 115 CYS A CA 1
ATOM 856 C C . CYS A 1 115 ? -9.988 -13.736 -5.276 1.00 47.25 115 CYS A C 1
ATOM 858 O O . CYS A 1 115 ? -10.771 -14.517 -4.734 1.00 47.25 115 CYS A O 1
ATOM 860 N N . SER A 1 116 ? -10.240 -13.195 -6.466 1.00 50.28 116 SER A N 1
ATOM 861 C CA . SER A 1 116 ? -11.256 -13.686 -7.392 1.00 50.28 116 SER A CA 1
ATOM 862 C C . SER A 1 116 ? -10.645 -14.861 -8.160 1.00 50.28 116 SER A C 1
ATOM 864 O O . SER A 1 116 ? -9.811 -14.657 -9.039 1.00 50.28 116 SER A O 1
ATOM 866 N N . CYS A 1 117 ? -10.994 -16.095 -7.783 1.00 36.94 117 CYS A N 1
ATOM 867 C CA . CYS A 1 117 ? -10.642 -17.291 -8.562 1.00 36.94 117 CYS A CA 1
ATOM 868 C C . CYS A 1 117 ? -11.390 -17.331 -9.900 1.00 36.94 117 CYS A C 1
ATOM 870 O O . CYS A 1 117 ? -12.593 -16.977 -9.902 1.00 36.94 117 CYS A O 1
#

Radius of gyration: 14.97 Å; Cα contacts (8 Å, |Δi|>4): 181; chains: 1; bounding box: 38×29×37 Å

Foldseek 3Di:
DDDAPPPPVDPQPCQCVVFHCDDQVSCSSVLSVVQVVVLSVQQVVQPRDLVPGDADPVSDGFSRVFPPPQDDKDWDADPVGHIGIFNEQDPVRRGHRHTFTQDPVVRDTDDPHDPPD

Mean predicted aligned error: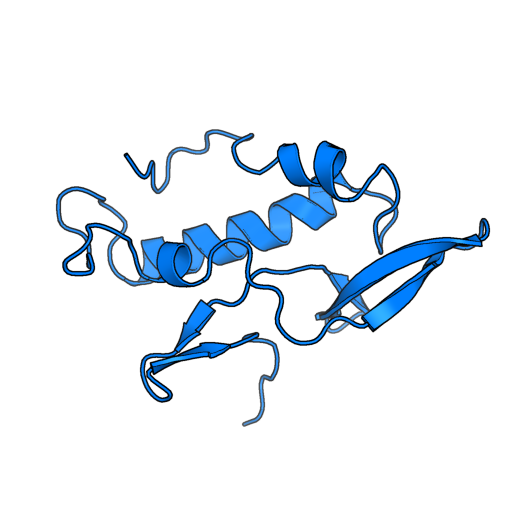 8.77 Å

pLDDT: mean 73.86, std 15.29, range [36.84, 90.94]

Secondary structure (DSSP, 8-state):
----S---S-SSTHHHHHH-S--TTS-HHHHHHHHHHHHHHHHHTT-S-TTTS---TTS--TTGGGTT---S-EEEE-TTS-EEEESEE-TTS-EE----EEETTTTEEE-------

Solvent-accessible surface area (backbone atoms only — not comparable to full-atom values): 7136 Å² total; per-residue (Å²): 131,82,76,63,86,60,88,63,90,67,85,58,62,57,46,45,75,72,64,39,85,49,33,71,78,74,40,35,72,60,47,40,45,53,24,52,52,54,37,55,50,53,30,47,71,73,35,59,43,83,90,76,31,68,56,47,99,87,68,41,42,52,22,62,76,10,62,90,35,51,80,74,69,46,76,52,62,52,98,86,68,53,65,26,62,27,57,41,70,48,97,87,68,50,47,33,48,45,51,16,37,56,36,84,85,82,71,44,67,38,75,90,72,75,92,74,129

Sequence (117 aa):
MGEDIALGFIRHHDLCCKYGDHSPNGMPGIDSMISTIGHEIAEAATDPDTSSGWLTSDGAENADLCAWQYGDVSQDSDGDGNTYDYNMVGNDGMRFMVEANWDLISGSCQIQGDCSC

Nearest PDB structures (foldseek):
  7egb-assembly1_2  TM=2.785E-01  e=3.342E+00  Homo sapiens
  8gxq-assembly1_HG  TM=2.785E-01  e=4.655E+00  Homo sapiens